Protein 1PFI (pdb70)

InterPro domains:
  IPR008020 Capsid protein G8P [PF05356] (26-75)

Radius of gyration: 23.3 Å; Cα contacts (8 Å, |Δi|>4): 2; chains: 2; bounding box: 29×39×66 Å

Foldseek 3Di:
DVVVVVVVVVVCCVVCVVVVVVCVVVVCVVVVVVVVVVVVVVVVVD/DVVVVVVVVVVCCVVCVVVVVVCVVVVCVVVVVVVVVVVVVVVVVD

Organism: Pseudomonas phage Pf1 (NCBI:txid2011081)

Structure (mmCIF, N/CA/C/O backbone):
data_1PFI
#
_entry.id   1PFI
#
_cell.l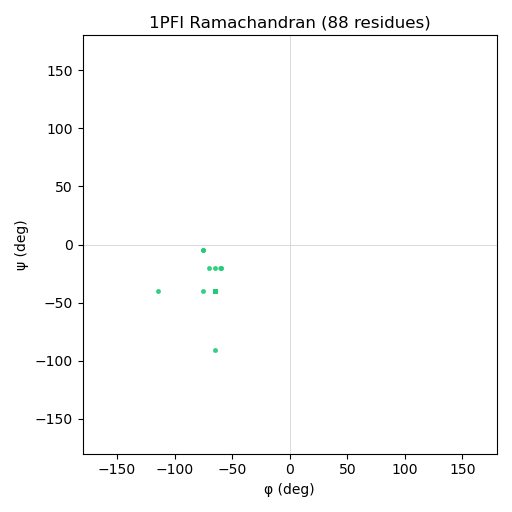ength_a   1.000
_cell.length_b   1.000
_cell.length_c   1.000
_cell.angle_alpha   90.00
_cell.angle_beta   90.00
_cell.angle_gamma   90.00
#
_symmetry.space_group_name_H-M   'P 1'
#
loop_
_entity.id
_entity.type
_entity.pdbx_description
1 polymer 'MAJOR COAT PROTEIN OF PF1 VIRUS'
2 polymer "DNA (5'-D(P*C)-3')"
#
loop_
_atom_site.group_PDB
_atom_site.id
_atom_site.type_symbol
_atom_site.label_atom_id
_atom_site.label_alt_id
_atom_site.label_comp_id
_atom_site.label_asym_id
_atom_site.label_entity_id
_atom_site.label_seq_id
_atom_site.pdbx_PDB_ins_code
_atom_site.Cartn_x
_atom_site.Cartn_y
_atom_site.Cartn_z
_atom_site.occupancy
_atom_site.B_iso_or_equiv
_atom_site.auth_seq_id
_atom_site.auth_comp_id
_atom_site.auth_asym_id
_atom_site.auth_atom_id
_atom_site.pdbx_PDB_model_num
ATOM 1 N N . GLY A 1 1 ? 18.241 -21.181 59.388 1.00 0.00 1 GLY A N 1
ATOM 2 C CA . GLY A 1 1 ? 17.758 -21.270 58.012 1.00 0.00 1 GLY A CA 1
ATOM 3 C C . GLY A 1 1 ? 18.395 -20.211 57.145 1.00 0.00 1 GLY A C 1
ATOM 4 O O . GLY A 1 1 ? 17.834 -19.761 56.151 1.00 0.00 1 GLY A O 1
ATOM 9 N N . VAL A 1 2 ? 19.735 -19.747 57.568 1.00 0.00 2 VAL A N 1
ATOM 10 C CA . VAL A 1 2 ? 20.467 -18.726 56.827 1.00 0.00 2 VAL A CA 1
ATOM 11 C C . VAL A 1 2 ? 21.727 -19.298 56.221 1.00 0.00 2 VAL A C 1
ATOM 12 O O . VAL A 1 2 ? 22.105 -18.988 55.084 1.00 0.00 2 VAL A O 1
ATOM 25 N N . ILE A 1 3 ? 22.478 -20.254 57.061 1.00 0.00 3 ILE A N 1
ATOM 26 C CA . ILE A 1 3 ? 23.710 -20.884 56.604 1.00 0.00 3 ILE A CA 1
ATOM 27 C C . ILE A 1 3 ? 23.449 -21.790 55.427 1.00 0.00 3 ILE A C 1
ATOM 28 O O . ILE A 1 3 ? 23.485 -21.379 54.259 1.00 0.00 3 ILE A O 1
ATOM 44 N N . ASP A 1 4 ? 23.147 -23.202 55.749 1.00 0.00 4 ASP A N 1
ATOM 45 C CA . ASP A 1 4 ? 22.874 -24.192 54.712 1.00 0.00 4 ASP A CA 1
ATOM 46 C C . ASP A 1 4 ? 21.600 -23.862 53.969 1.00 0.00 4 ASP A C 1
ATOM 47 O O . ASP A 1 4 ? 21.353 -24.329 52.814 1.00 0.00 4 ASP A O 1
ATOM 57 N N . THR A 1 5 ? 20.655 -22.964 54.673 1.00 0.00 5 THR A N 1
ATOM 58 C CA . THR A 1 5 ? 19.388 -22.558 54.078 1.00 0.00 5 THR A CA 1
ATOM 59 C C . THR A 1 5 ? 19.611 -21.717 52.843 1.00 0.00 5 THR A C 1
ATOM 60 O O . THR A 1 5 ? 18.925 -21.842 51.847 1.00 0.00 5 THR A O 1
ATOM 71 N N . SER A 1 6 ? 20.715 -20.735 52.918 1.00 0.00 6 SER A N 1
ATOM 72 C CA . SER A 1 6 ? 21.043 -19.859 51.802 1.00 0.00 6 SER A CA 1
ATOM 73 C C . SER A 1 6 ? 21.540 -20.651 50.617 1.00 0.00 6 SER A C 1
ATOM 74 O O . SER A 1 6 ? 21.218 -20.365 49.461 1.00 0.00 6 SER A O 1
ATOM 82 N N . ALA A 1 7 ? 22.433 -21.787 50.925 1.00 0.00 7 ALA A N 1
ATOM 83 C CA . ALA A 1 7 ? 22.987 -22.641 49.877 1.00 0.00 7 ALA A CA 1
ATOM 84 C C . ALA A 1 7 ? 21.894 -23.410 49.169 1.00 0.00 7 ALA A C 1
ATOM 85 O O . ALA A 1 7 ? 21.910 -23.594 47.947 1.00 0.00 7 ALA A O 1
ATOM 92 N N . VAL A 1 8 ? 20.813 -23.933 50.027 1.00 0.00 8 VAL A N 1
ATOM 93 C CA . VAL A 1 8 ? 19.689 -24.693 49.480 1.00 0.00 8 VAL A CA 1
ATOM 94 C C . VAL A 1 8 ? 18.848 -23.830 48.567 1.00 0.00 8 VAL A C 1
ATOM 95 O O . VAL A 1 8 ? 18.377 -24.267 47.509 1.00 0.00 8 VAL A O 1
ATOM 108 N N . GLU A 1 9 ? 18.624 -22.440 49.011 1.00 0.00 9 GLU A N 1
ATOM 109 C CA . GLU A 1 9 ? 17.830 -21.496 48.230 1.00 0.00 9 GLU A CA 1
ATOM 110 C C . GLU A 1 9 ? 18.496 -21.200 46.905 1.00 0.00 9 GLU A C 1
ATOM 111 O O . GLU A 1 9 ? 17.848 -21.088 45.864 1.00 0.00 9 GLU A O 1
ATOM 124 N N . SER A 1 10 ? 19.966 -21.047 46.937 1.00 0.00 10 SER A N 1
ATOM 125 C CA . SER A 1 10 ? 20.738 -20.757 45.735 1.00 0.00 10 SER A CA 1
ATOM 126 C C . SER A 1 10 ? 20.657 -21.899 44.752 1.00 0.00 10 SER A C 1
ATOM 127 O O . SER A 1 10 ? 20.554 -21.712 43.540 1.00 0.00 10 SER A O 1
ATOM 135 N N . ALA A 1 11 ? 20.712 -23.261 45.330 1.00 0.00 11 ALA A N 1
ATOM 136 C CA . ALA A 1 11 ? 20.645 -24.459 44.500 1.00 0.00 11 ALA A CA 1
ATOM 137 C C . ALA A 1 11 ? 19.303 -24.568 43.814 1.00 0.00 11 ALA A C 1
ATOM 138 O O . ALA A 1 11 ? 19.193 -24.962 42.645 1.00 0.00 11 ALA A O 1
ATOM 145 N N . ILE A 1 12 ? 18.126 -24.190 44.630 1.00 0.00 12 ILE A N 1
ATOM 146 C CA . ILE A 1 12 ? 16.767 -24.249 44.097 1.00 0.00 12 ILE A CA 1
ATOM 147 C C . ILE A 1 12 ? 16.587 -23.255 42.974 1.00 0.00 12 ILE A C 1
ATOM 148 O O . ILE A 1 12 ? 15.935 -23.529 41.956 1.00 0.00 12 ILE A O 1
ATOM 164 N N . THR A 1 13 ? 17.198 -21.916 43.094 1.00 0.00 13 THR A N 1
ATOM 165 C CA . THR A 1 13 ? 17.065 -20.905 42.048 1.00 0.00 13 THR A CA 1
ATOM 166 C C . THR A 1 13 ? 17.750 -21.348 40.779 1.00 0.00 13 THR A C 1
ATOM 167 O O . THR A 1 13 ? 17.266 -21.149 39.681 1.00 0.00 13 THR A O 1
ATOM 178 N N . ASP A 1 14 ? 19.048 -22.037 40.947 1.00 0.00 14 ASP A N 1
ATOM 179 C CA . ASP A 1 14 ? 19.823 -22.520 39.808 1.00 0.00 14 ASP A CA 1
ATOM 180 C C . ASP A 1 14 ? 19.084 -23.618 39.081 1.00 0.00 14 ASP A C 1
ATOM 181 O O . ASP A 1 14 ? 19.074 -23.694 37.812 1.00 0.00 14 ASP A O 1
ATOM 191 N N . GLY A 1 15 ? 18.371 -24.597 39.930 1.00 0.00 15 GLY A N 1
ATOM 192 C CA . GLY A 1 15 ? 17.618 -25.712 39.363 1.00 0.00 15 GLY A CA 1
ATOM 193 C C . GLY A 1 15 ? 16.309 -25.235 38.774 1.00 0.00 15 GLY A C 1
ATOM 194 O O . GLY A 1 15 ? 15.871 -25.682 37.723 1.00 0.00 15 GLY A O 1
ATOM 198 N N . GLN A 1 16 ? 15.593 -24.199 39.548 1.00 0.00 16 GLN A N 1
ATOM 199 C CA . GLN A 1 16 ? 14.318 -23.644 39.102 1.00 0.00 16 GLN A CA 1
ATOM 200 C C . GLN A 1 16 ? 14.519 -22.682 37.956 1.00 0.00 16 GLN A C 1
ATOM 201 O O . GLN A 1 16 ? 13.572 -22.163 37.366 1.00 0.00 16 GLN A O 1
ATOM 215 N N . GLY A 1 17 ? 15.920 -22.396 37.587 1.00 0.00 17 GLY A N 1
ATOM 216 C CA . GLY A 1 17 ? 16.267 -21.486 36.499 1.00 0.00 17 GLY A CA 1
ATOM 217 C C . GLY A 1 17 ? 15.907 -22.083 35.157 1.00 0.00 17 GLY A C 1
ATOM 218 O O . GLY A 1 17 ? 15.768 -21.390 34.153 1.00 0.00 17 GLY A O 1
ATOM 222 N N . ASP A 1 18 ? 15.735 -23.551 35.129 1.00 0.00 18 ASP A N 1
ATOM 223 C CA . ASP A 1 18 ? 15.388 -24.266 33.903 1.00 0.00 18 ASP A CA 1
ATOM 224 C C . ASP A 1 18 ? 14.011 -23.875 33.423 1.00 0.00 18 ASP A C 1
ATOM 225 O O . ASP A 1 18 ? 13.752 -23.703 32.189 1.00 0.00 18 ASP A O 1
ATOM 235 N N . MET A 1 19 ? 12.984 -23.702 34.471 1.00 0.00 19 MET A N 1
ATOM 236 C CA . MET A 1 19 ? 11.609 -23.325 34.151 1.00 0.00 19 MET A CA 1
ATOM 237 C C . MET A 1 19 ? 11.554 -21.936 33.560 1.00 0.00 19 MET A C 1
ATOM 238 O O . MET A 1 19 ? 10.798 -21.656 32.615 1.00 0.00 19 MET A O 1
ATOM 252 N N . LYS A 1 20 ? 12.421 -20.880 34.123 1.00 0.00 20 LYS A N 1
ATOM 253 C CA . LYS A 1 20 ? 12.420 -19.517 33.600 1.00 0.00 20 LYS A CA 1
ATOM 254 C C . LYS A 1 20 ? 12.926 -19.482 32.179 1.00 0.00 20 LYS A C 1
ATOM 255 O O . LYS A 1 20 ? 12.408 -18.755 31.314 1.00 0.00 20 LYS A O 1
ATOM 273 N N . ALA A 1 21 ? 14.073 -20.364 31.876 1.00 0.00 21 ALA A N 1
ATOM 274 C CA . ALA A 1 21 ? 14.665 -20.432 30.540 1.00 0.00 21 ALA A CA 1
ATOM 275 C C . ALA A 1 21 ? 13.685 -20.997 29.543 1.00 0.00 21 ALA A C 1
ATOM 276 O O . ALA A 1 21 ? 13.590 -20.551 28.395 1.00 0.00 21 ALA A O 1
ATOM 283 N N . ILE A 1 22 ? 12.851 -22.124 30.013 1.00 0.00 22 ILE A N 1
ATOM 284 C CA . ILE A 1 22 ? 11.863 -22.767 29.157 1.00 0.00 22 ILE A CA 1
ATOM 285 C C . ILE A 1 22 ? 10.753 -21.810 28.800 1.00 0.00 22 ILE A C 1
ATOM 286 O O . ILE A 1 22 ? 10.259 -21.770 27.661 1.00 0.00 22 ILE A O 1
ATOM 302 N N . GLY A 1 23 ? 10.289 -20.918 29.882 1.00 0.00 23 GLY A N 1
ATOM 303 C CA . GLY A 1 23 ? 9.223 -19.943 29.681 1.00 0.00 23 GLY A CA 1
ATOM 304 C C . GLY A 1 23 ? 9.592 -18.954 28.606 1.00 0.00 23 GLY A C 1
ATOM 305 O O . GLY A 1 23 ? 8.746 -18.281 28.021 1.00 0.00 23 GLY A O 1
ATOM 309 N N . GLY A 1 24 ? 11.033 -18.837 28.297 1.00 0.00 24 GLY A N 1
ATOM 310 C CA . GLY A 1 24 ? 11.536 -17.920 27.278 1.00 0.00 24 GLY A CA 1
ATOM 311 C C . GLY A 1 24 ? 10.954 -18.244 25.924 1.00 0.00 24 GLY A C 1
ATOM 312 O O . GLY A 1 24 ? 10.938 -17.424 25.011 1.00 0.00 24 GLY A O 1
ATOM 316 N N . TYR A 1 25 ? 10.406 -19.606 25.762 1.00 0.00 25 TYR A N 1
ATOM 317 C CA . TYR A 1 25 ? 9.811 -20.058 24.507 1.00 0.00 25 TYR A CA 1
ATOM 318 C C . TYR A 1 25 ? 8.554 -19.278 24.194 1.00 0.00 25 TYR A C 1
ATOM 319 O O . TYR A 1 25 ? 8.288 -18.910 23.048 1.00 0.00 25 TYR A O 1
ATOM 337 N N . ILE A 1 26 ? 7.670 -18.980 25.340 1.00 0.00 26 ILE A N 1
ATOM 338 C CA . ILE A 1 26 ? 6.425 -18.235 25.183 1.00 0.00 26 ILE A CA 1
ATOM 339 C C . ILE A 1 26 ? 6.694 -16.816 24.739 1.00 0.00 26 ILE A C 1
ATOM 340 O O . ILE A 1 26 ? 5.986 -16.246 23.899 1.00 0.00 26 ILE A O 1
ATOM 356 N N . VAL A 1 27 ? 7.856 -16.150 25.369 1.00 0.00 27 VAL A N 1
ATOM 357 C CA . VAL A 1 27 ? 8.237 -14.779 25.038 1.00 0.00 27 VAL A CA 1
ATOM 358 C C . VAL A 1 27 ? 8.681 -14.678 23.597 1.00 0.00 27 VAL A C 1
ATOM 359 O O . VAL A 1 27 ? 8.374 -13.713 22.886 1.00 0.00 27 VAL A O 1
ATOM 372 N N . GLY A 1 28 ? 9.503 -15.796 23.091 1.00 0.00 28 GLY A N 1
ATOM 373 C CA . GLY A 1 28 ? 10.003 -15.827 21.721 1.00 0.00 28 GLY A CA 1
ATOM 374 C C . GLY A 1 28 ? 8.898 -16.169 20.750 1.00 0.00 28 GLY A C 1
ATOM 375 O O . GLY A 1 28 ? 9.074 -16.161 19.536 1.00 0.00 28 GLY A O 1
ATOM 379 N N . ALA A 1 29 ? 7.589 -16.513 21.350 1.00 0.00 29 ALA A N 1
ATOM 380 C CA . ALA A 1 29 ? 6.433 -16.861 20.534 1.00 0.00 29 ALA A CA 1
ATOM 381 C C . ALA A 1 29 ? 5.986 -15.686 19.696 1.00 0.00 29 ALA A C 1
ATOM 382 O O . ALA A 1 29 ? 5.602 -15.822 18.528 1.00 0.00 29 ALA A O 1
ATOM 389 N N . LEU A 1 30 ? 6.023 -14.366 20.361 1.00 0.00 30 LEU A N 1
ATOM 390 C CA . LEU A 1 30 ? 5.621 -13.142 19.675 1.00 0.00 30 LEU A CA 1
ATOM 391 C C . LEU A 1 30 ? 6.550 -12.835 18.523 1.00 0.00 30 LEU A C 1
ATOM 392 O O . LEU A 1 30 ? 6.130 -12.401 17.440 1.00 0.00 30 LEU A O 1
ATOM 408 N N . VAL A 1 31 ? 7.987 -13.080 18.770 1.00 0.00 31 VAL A N 1
ATOM 409 C CA . VAL A 1 31 ? 8.999 -12.827 17.750 1.00 0.00 31 VAL A CA 1
ATOM 410 C C . VAL A 1 31 ? 8.821 -13.750 16.568 1.00 0.00 31 VAL A C 1
ATOM 411 O O . VAL A 1 31 ? 8.967 -13.360 15.403 1.00 0.00 31 VAL A O 1
ATOM 424 N N . ILE A 1 32 ? 8.455 -15.147 16.885 1.00 0.00 32 ILE A N 1
ATOM 425 C CA . ILE A 1 32 ? 8.248 -16.150 15.843 1.00 0.00 32 ILE A CA 1
ATOM 426 C C . ILE A 1 32 ? 7.059 -15.801 14.987 1.00 0.00 32 ILE A C 1
ATOM 427 O O . ILE A 1 32 ? 7.063 -15.962 13.756 1.00 0.00 32 ILE A O 1
ATOM 443 N N . LEU A 1 33 ? 5.881 -15.253 15.700 1.00 0.00 33 LEU A N 1
ATOM 444 C CA . LEU A 1 33 ? 4.659 -14.872 14.999 1.00 0.00 33 LEU A CA 1
ATOM 445 C C . LEU A 1 33 ? 4.910 -13.708 14.070 1.00 0.00 33 LEU A C 1
ATOM 446 O O . LEU A 1 33 ? 4.399 -13.644 12.943 1.00 0.00 33 LEU A O 1
ATOM 462 N N . ALA A 1 34 ? 5.807 -12.648 14.583 1.00 0.00 34 ALA A N 1
ATOM 463 C CA . ALA A 1 34 ? 6.139 -11.464 13.795 1.00 0.00 34 ALA A CA 1
ATOM 464 C C . ALA A 1 34 ? 6.930 -11.843 12.563 1.00 0.00 34 ALA A C 1
ATOM 465 O O . ALA A 1 34 ? 6.742 -11.295 11.471 1.00 0.00 34 ALA A O 1
ATOM 472 N N . VAL A 1 35 ? 7.952 -12.895 12.746 1.00 0.00 35 VAL A N 1
ATOM 473 C CA . VAL A 1 35 ? 8.789 -13.360 11.644 1.00 0.00 35 VAL A CA 1
ATOM 474 C C . VAL A 1 35 ? 7.959 -14.042 10.584 1.00 0.00 35 VAL A C 1
ATOM 475 O O . VAL A 1 35 ? 8.177 -13.881 9.376 1.00 0.00 35 VAL A O 1
ATOM 488 N N . ALA A 1 36 ? 6.870 -14.913 11.075 1.00 0.00 36 ALA A N 1
ATOM 489 C CA . ALA A 1 36 ? 5.987 -15.635 10.163 1.00 0.00 36 ALA A CA 1
ATOM 490 C C . ALA A 1 36 ? 5.151 -14.679 9.346 1.00 0.00 36 ALA A C 1
ATOM 491 O O . ALA A 1 36 ? 4.911 -14.876 8.149 1.00 0.00 36 ALA A O 1
ATOM 498 N N . GLY A 1 37 ? 4.629 -13.496 10.066 1.00 0.00 37 GLY A N 1
ATOM 499 C CA . GLY A 1 37 ? 3.805 -12.489 9.403 1.00 0.00 37 GLY A CA 1
ATOM 500 C C . GLY A 1 37 ? 4.593 -11.765 8.338 1.00 0.00 37 GLY A C 1
ATOM 501 O O . GLY A 1 37 ? 4.099 -11.469 7.252 1.00 0.00 37 GLY A O 1
ATOM 505 N N . LEU A 1 38 ? 5.996 -11.439 8.675 1.00 0.00 38 LEU A N 1
ATOM 506 C CA . LEU A 1 38 ? 6.873 -10.740 7.741 1.00 0.00 38 LEU A CA 1
ATOM 507 C C . LEU A 1 38 ? 7.133 -11.581 6.512 1.00 0.00 38 LEU A C 1
ATOM 508 O O . LEU A 1 38 ? 7.170 -11.088 5.376 1.00 0.00 38 LEU A O 1
ATOM 524 N N . ILE A 1 39 ? 7.337 -13.027 6.748 1.00 0.00 39 ILE A N 1
ATOM 525 C CA . ILE A 1 39 ? 7.600 -13.961 5.655 1.00 0.00 39 ILE A CA 1
ATOM 526 C C . ILE A 1 39 ? 6.411 -14.055 4.730 1.00 0.00 39 ILE A C 1
ATOM 527 O O . ILE A 1 39 ? 6.540 -14.124 3.499 1.00 0.00 39 ILE A O 1
ATOM 543 N N . TYR A 1 40 ? 5.082 -14.063 5.379 1.00 0.00 40 TYR A N 1
ATOM 544 C CA . TYR A 1 40 ? 3.843 -14.151 4.610 1.00 0.00 40 TYR A CA 1
ATOM 545 C C . TYR A 1 40 ? 3.655 -12.927 3.744 1.00 0.00 40 TYR A C 1
ATOM 546 O O . TYR A 1 40 ? 3.217 -13.001 2.596 1.00 0.00 40 TYR A O 1
ATOM 564 N N . SER A 1 41 ? 4.028 -11.635 4.361 1.00 0.00 41 SER A N 1
ATOM 565 C CA . SER A 1 41 ? 3.899 -10.370 3.644 1.00 0.00 41 SER A C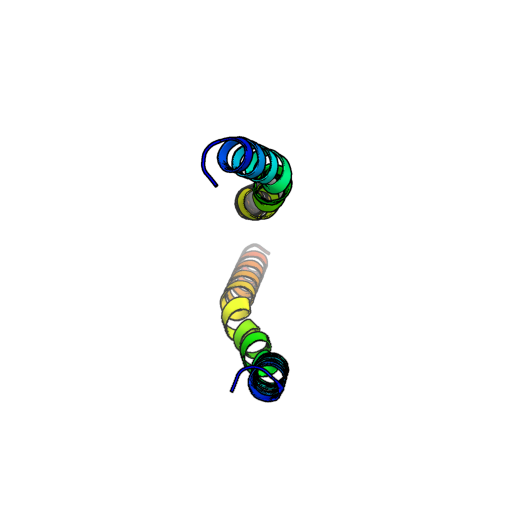A 1
ATOM 566 C C . SER A 1 41 ? 4.831 -10.323 2.457 1.00 0.00 41 SER A C 1
ATOM 567 O O . SER A 1 41 ? 4.492 -9.839 1.377 1.00 0.00 41 SER A O 1
ATOM 575 N N . MET A 1 42 ? 6.180 -10.894 2.669 1.00 0.00 42 MET A N 1
ATOM 576 C CA . MET A 1 42 ? 7.184 -10.916 1.611 1.00 0.00 42 MET A CA 1
ATOM 577 C C . MET A 1 42 ? 6.746 -11.803 0.469 1.00 0.00 42 MET A C 1
ATOM 578 O O . MET A 1 42 ? 6.947 -11.493 -0.714 1.00 0.00 42 MET A O 1
ATOM 592 N N . LEU A 1 43 ? 6.075 -13.063 0.848 1.00 0.00 43 LEU A N 1
ATOM 593 C CA . LEU A 1 43 ? 5.600 -14.018 -0.150 1.00 0.00 43 LEU A CA 1
ATOM 594 C C . LEU A 1 43 ? 4.489 -13.419 -0.984 1.00 0.00 43 LEU A C 1
ATOM 595 O O . LEU A 1 43 ? 4.411 -13.613 -2.206 1.00 0.00 43 LEU A O 1
ATOM 611 N N . ARG A 1 44 ? 3.505 -12.591 -0.256 1.00 0.00 44 ARG A N 1
ATOM 612 C CA . ARG A 1 44 ? 2.380 -11.952 -0.934 1.00 0.00 44 ARG A CA 1
ATOM 613 C C . ARG A 1 44 ? 2.861 -10.908 -1.915 1.00 0.00 44 ARG A C 1
ATOM 614 O O . ARG A 1 44 ? 2.325 -10.747 -3.008 1.00 0.00 44 ARG A O 1
ATOM 634 N N . LYS A 1 45 ? 4.000 -10.077 -1.470 1.00 0.00 45 LYS A N 1
ATOM 635 C CA . LYS A 1 45 ? 4.570 -9.029 -2.311 1.00 0.00 45 LYS A CA 1
ATOM 636 C C . LYS A 1 45 ? 5.202 -9.617 -3.552 1.00 0.00 45 LYS A C 1
ATOM 637 O O . LYS A 1 45 ? 5.096 -9.076 -4.663 1.00 0.00 45 LYS A O 1
ATOM 655 N N . ALA A 1 46 ? 5.955 -10.873 -3.360 1.00 0.00 46 ALA A N 1
ATOM 656 C CA . ALA A 1 46 ? 6.620 -11.556 -4.468 1.00 0.00 46 ALA A CA 1
ATOM 657 C C . ALA A 1 46 ? 5.613 -12.058 -5.475 1.00 0.00 46 ALA A C 1
ATOM 658 O O . ALA A 1 46 ? 4.397 -11.876 -5.334 1.00 0.00 46 ALA A O 1
ATOM 667 N N . GLY B 1 1 ? 26.780 8.012 62.438 1.00 0.00 1 GLY B N 1
ATOM 668 C CA . GLY B 1 1 ? 26.664 7.534 61.062 1.00 0.00 1 GLY B CA 1
ATOM 669 C C . GLY B 1 1 ? 25.958 8.548 60.195 1.00 0.00 1 GLY B C 1
ATOM 670 O O . GLY B 1 1 ? 25.318 8.219 59.201 1.00 0.00 1 GLY B O 1
ATOM 675 N N . VAL B 1 2 ? 26.081 9.961 60.618 1.00 0.00 2 VAL B N 1
ATOM 676 C CA . VAL B 1 2 ? 25.447 11.045 59.877 1.00 0.0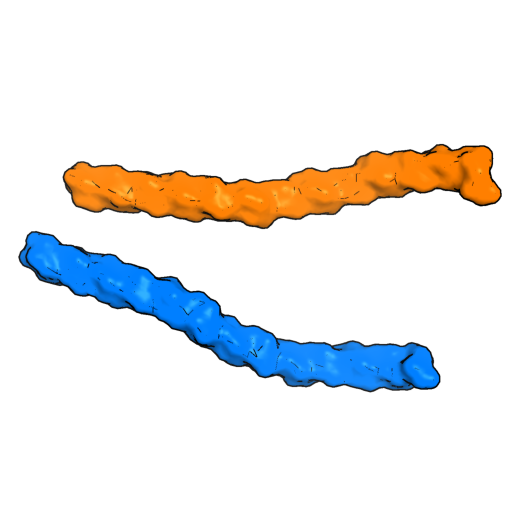0 2 VAL B CA 1
ATOM 677 C C . VAL B 1 2 ? 26.484 11.962 59.271 1.00 0.00 2 VAL B C 1
ATOM 678 O O . VAL B 1 2 ? 26.355 12.434 58.134 1.00 0.00 2 VAL B O 1
ATOM 691 N N . ILE B 1 3 ? 27.663 12.258 60.111 1.00 0.00 3 ILE B N 1
ATOM 692 C CA . ILE B 1 3 ? 28.741 13.126 59.654 1.00 0.00 3 ILE B CA 1
ATOM 693 C C . ILE B 1 3 ? 29.461 12.518 58.477 1.00 0.00 3 ILE B C 1
ATOM 694 O O . ILE B 1 3 ? 29.101 12.718 57.309 1.00 0.00 3 ILE B O 1
ATOM 710 N N 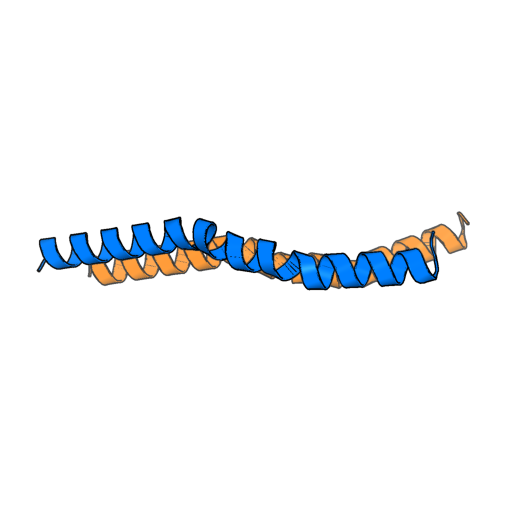. ASP B 1 4 ? 30.627 11.666 58.799 1.00 0.00 4 ASP B N 1
ATOM 711 C CA . ASP B 1 4 ? 31.420 11.013 57.762 1.00 0.00 4 ASP B CA 1
ATOM 712 C C . ASP B 1 4 ? 30.599 9.984 57.019 1.00 0.00 4 ASP B C 1
ATOM 713 O O . ASP B 1 4 ? 30.924 9.568 55.864 1.00 0.00 4 ASP B O 1
ATOM 723 N N . THR B 1 5 ? 29.393 9.488 57.723 1.00 0.00 5 THR B N 1
ATOM 724 C CA . THR B 1 5 ? 28.505 8.497 57.128 1.00 0.00 5 THR B CA 1
ATOM 725 C C . THR B 1 5 ? 27.829 9.044 55.893 1.00 0.00 5 THR B C 1
ATOM 726 O O . THR B 1 5 ? 27.663 8.366 54.897 1.00 0.00 5 THR B O 1
ATOM 737 N N . SER B 1 6 ? 27.383 10.452 55.968 1.00 0.00 6 SER B N 1
ATOM 738 C CA . SER B 1 6 ? 26.717 11.109 54.852 1.00 0.00 6 SER B CA 1
ATOM 739 C C . SER B 1 6 ? 27.642 11.240 53.667 1.00 0.00 6 SER B C 1
ATOM 740 O O . SER B 1 6 ? 27.250 11.062 52.511 1.00 0.00 6 SER B O 1
ATOM 748 N N . ALA B 1 7 ? 29.044 11.591 53.975 1.00 0.00 7 ALA B N 1
ATOM 749 C CA . ALA B 1 7 ? 30.050 11.749 52.927 1.00 0.00 7 ALA B CA 1
ATOM 750 C C . ALA B 1 7 ? 30.306 10.437 52.219 1.00 0.00 7 ALA B C 1
ATOM 751 O O . ALA B 1 7 ? 30.480 10.377 50.997 1.00 0.00 7 ALA B O 1
ATOM 758 N N . VAL B 1 8 ? 30.342 9.237 53.077 1.00 0.00 8 VAL B N 1
ATOM 759 C CA . VAL B 1 8 ? 30.577 7.901 52.530 1.00 0.00 8 VAL B CA 1
ATOM 760 C C . VAL B 1 8 ? 29.446 7.485 51.617 1.00 0.00 8 VAL B C 1
ATOM 761 O O . VAL B 1 8 ? 29.653 6.877 50.559 1.00 0.00 8 VAL B O 1
ATOM 774 N N . GLU B 1 9 ? 28.086 7.847 52.061 1.00 0.00 9 GLU B N 1
ATOM 775 C CA . GLU B 1 9 ? 26.900 7.508 51.280 1.00 0.00 9 GLU B CA 1
ATOM 776 C C . GLU B 1 9 ? 26.902 8.237 49.955 1.00 0.00 9 GLU B C 1
ATOM 777 O O . GLU B 1 9 ? 26.535 7.691 48.914 1.00 0.00 9 GLU B O 1
ATOM 790 N N . SER B 1 10 ? 27.362 9.641 49.987 1.00 0.00 10 SER B N 1
ATOM 791 C CA . SER B 1 10 ? 27.412 10.464 48.785 1.00 0.00 10 SER B CA 1
ATOM 792 C C . SER B 1 10 ? 28.422 9.924 47.802 1.00 0.00 10 SER B C 1
ATOM 793 O O . SER B 1 10 ? 28.209 9.907 46.590 1.00 0.00 10 SER B O 1
ATOM 801 N N . ALA B 1 11 ? 29.688 9.419 48.380 1.00 0.00 11 ALA B N 1
ATOM 802 C CA . ALA B 1 11 ? 30.754 8.869 47.550 1.00 0.00 11 ALA B CA 1
ATOM 803 C C . ALA B 1 11 ? 30.306 7.599 46.864 1.00 0.00 11 ALA B C 1
ATOM 804 O O . ALA B 1 11 ? 30.621 7.338 45.695 1.00 0.00 11 ALA B O 1
ATOM 811 N N . ILE B 1 12 ? 29.481 6.679 47.680 1.00 0.00 12 ILE B N 1
ATOM 812 C CA . ILE B 1 12 ? 28.980 5.414 47.147 1.00 0.00 12 ILE B CA 1
ATOM 813 C C . ILE B 1 12 ? 27.999 5.655 46.024 1.00 0.00 12 ILE B C 1
ATOM 814 O O . ILE B 1 12 ? 27.983 4.948 45.006 1.00 0.00 12 ILE B O 1
ATOM 830 N N . THR B 1 13 ? 27.026 6.759 46.144 1.00 0.00 13 THR B N 1
ATOM 831 C CA . THR B 1 13 ? 26.049 7.050 45.098 1.00 0.00 13 THR B CA 1
ATOM 832 C C . THR B 1 13 ? 26.732 7.495 43.829 1.00 0.00 13 THR B C 1
ATOM 833 O O . THR B 1 13 ? 26.353 7.134 42.731 1.00 0.00 13 THR B O 1
ATOM 844 N N . ASP B 1 14 ? 27.891 8.399 43.997 1.00 0.00 14 ASP B N 1
ATOM 845 C CA . ASP B 1 14 ? 28.648 8.910 42.858 1.00 0.00 14 ASP B CA 1
ATOM 846 C C . ASP B 1 14 ? 29.349 7.787 42.131 1.00 0.00 14 ASP B C 1
ATOM 847 O O . ASP B 1 14 ? 29.414 7.747 40.862 1.00 0.00 14 ASP B O 1
ATOM 857 N N . GLY B 1 15 ? 29.952 6.736 42.980 1.00 0.00 15 GLY B N 1
ATOM 858 C CA . GLY B 1 15 ? 30.663 5.594 42.413 1.00 0.00 15 GLY B CA 1
ATOM 859 C C . GLY B 1 15 ? 29.693 4.594 41.824 1.00 0.00 15 GLY B C 1
ATOM 860 O O . GL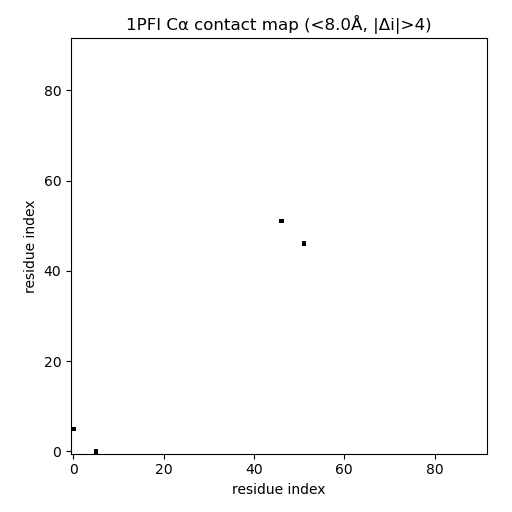Y B 1 15 ? 29.923 4.011 40.773 1.00 0.00 15 GLY B O 1
ATOM 864 N N . GLN B 1 16 ? 28.455 4.363 42.598 1.00 0.00 16 GLN B N 1
ATOM 865 C CA . GLN B 1 16 ? 27.428 3.425 42.152 1.00 0.00 16 GLN B CA 1
ATOM 866 C C . GLN B 1 16 ? 26.632 4.001 41.006 1.00 0.00 16 GLN B C 1
ATOM 867 O O . GLN B 1 16 ? 25.772 3.348 40.416 1.00 0.00 16 GLN B O 1
ATOM 881 N N . GLY B 1 17 ? 26.943 5.397 40.637 1.00 0.00 17 GLY B N 1
ATOM 882 C CA . GLY B 1 17 ? 26.253 6.085 39.549 1.00 0.00 17 GLY B CA 1
ATOM 883 C C . GLY B 1 17 ? 26.652 5.513 38.207 1.00 0.00 17 GLY B C 1
ATOM 884 O O . GLY B 1 17 ? 25.962 5.668 37.203 1.00 0.00 17 GLY B O 1
ATOM 888 N N . ASP B 1 18 ? 27.922 4.757 38.179 1.00 0.00 18 ASP B N 1
ATOM 889 C CA . ASP B 1 18 ? 28.433 4.148 36.953 1.00 0.00 18 ASP B CA 1
ATOM 890 C C . ASP B 1 18 ? 27.514 3.050 36.473 1.00 0.00 18 ASP B C 1
ATOM 891 O O . ASP B 1 18 ? 27.251 2.884 35.239 1.00 0.00 18 ASP B O 1
ATOM 901 N N . MET B 1 19 ? 26.937 2.183 37.521 1.00 0.00 19 MET B N 1
ATOM 902 C CA . MET B 1 19 ? 26.032 1.082 37.201 1.00 0.00 19 MET B CA 1
ATOM 903 C C . MET B 1 19 ? 24.741 1.598 36.610 1.00 0.00 19 MET B C 1
ATOM 904 O O . MET B 1 19 ? 24.177 1.022 35.665 1.00 0.00 19 MET B O 1
ATOM 918 N N . LYS B 1 20 ? 24.131 2.821 37.173 1.00 0.00 20 LYS B N 1
ATOM 919 C CA . LYS B 1 20 ? 22.886 3.376 36.650 1.00 0.00 20 LYS B CA 1
ATOM 920 C C . LYS B 1 20 ? 23.061 3.852 35.229 1.00 0.00 20 LYS B C 1
ATOM 921 O O . LYS B 1 20 ? 22.185 3.676 34.364 1.00 0.00 20 LYS B O 1
ATOM 939 N N . ALA B 1 21 ? 24.334 4.540 34.926 1.00 0.00 21 ALA B N 1
ATOM 940 C CA . ALA B 1 21 ? 24.637 5.052 33.590 1.00 0.00 21 ALA B CA 1
ATOM 941 C C . ALA B 1 21 ? 24.753 3.927 32.593 1.00 0.00 21 ALA B C 1
ATOM 942 O O . ALA B 1 21 ? 24.307 4.022 31.445 1.00 0.00 21 ALA B O 1
ATOM 949 N N . ILE B 1 22 ? 25.442 2.706 33.063 1.00 0.00 22 ILE B N 1
ATOM 950 C CA . ILE B 1 22 ? 25.626 1.541 32.207 1.00 0.00 22 ILE B CA 1
ATOM 951 C C . ILE B 1 22 ? 24.299 0.918 31.850 1.00 0.00 22 ILE B C 1
ATOM 952 O O . ILE B 1 22 ? 24.061 0.484 30.711 1.00 0.00 22 ILE B O 1
ATOM 968 N N . GLY B 1 23 ? 23.296 0.859 32.932 1.00 0.00 23 GLY B N 1
ATOM 969 C CA . GLY B 1 23 ? 21.971 0.283 32.731 1.00 0.00 23 GLY B CA 1
ATOM 970 C C . GLY B 1 23 ? 21.218 1.024 31.656 1.00 0.00 23 GLY B C 1
ATOM 971 O O . GLY B 1 23 ? 20.259 0.526 31.071 1.00 0.00 23 GLY B O 1
ATOM 975 N N . GLY B 1 24 ? 21.699 2.387 31.347 1.00 0.00 24 GLY B N 1
ATOM 976 C CA . GLY B 1 24 ? 21.067 3.221 30.328 1.00 0.00 24 GLY B CA 1
ATOM 977 C C . GLY B 1 24 ? 21.126 2.557 28.974 1.00 0.00 24 GLY B C 1
ATOM 978 O O . GLY B 1 24 ? 20.371 2.877 28.061 1.00 0.00 24 GLY B O 1
ATOM 982 N N . TYR B 1 25 ? 22.146 1.501 28.812 1.00 0.00 25 TYR B N 1
ATOM 983 C CA . TYR B 1 25 ? 22.315 0.773 27.557 1.00 0.00 25 TYR B CA 1
ATOM 984 C C . TYR B 1 25 ? 21.091 -0.056 27.244 1.00 0.00 25 TYR B C 1
ATOM 985 O O . TYR B 1 25 ? 20.646 -0.149 26.098 1.00 0.00 25 TYR B O 1
ATOM 1003 N N . ILE B 1 26 ? 20.458 -0.742 28.390 1.00 0.00 26 ILE B N 1
ATOM 1004 C CA . ILE B 1 26 ? 19.270 -1.574 28.233 1.00 0.00 26 ILE B CA 1
ATOM 1005 C C . ILE B 1 26 ? 18.084 -0.750 27.789 1.00 0.00 26 ILE B C 1
ATOM 1006 O O . ILE B 1 26 ? 17.275 -1.163 26.949 1.00 0.00 26 ILE B O 1
ATOM 1022 N N . VAL B 1 27 ? 17.950 0.583 28.419 1.00 0.00 27 VAL B N 1
ATOM 1023 C CA . VAL B 1 27 ? 16.854 1.490 28.088 1.00 0.00 27 VAL B CA 1
ATOM 1024 C C . VAL B 1 27 ? 16.943 1.937 26.647 1.00 0.00 27 VAL B C 1
ATOM 1025 O O . VAL B 1 27 ? 15.936 2.050 25.936 1.00 0.00 27 VAL B O 1
ATOM 1038 N N . GLY B 1 28 ? 18.299 2.231 26.141 1.00 0.00 28 GLY B N 1
ATOM 1039 C CA . GLY B 1 28 ? 18.531 2.675 24.771 1.00 0.00 28 GLY B CA 1
ATOM 1040 C C . GLY B 1 28 ? 18.392 1.527 23.800 1.00 0.00 28 GLY B C 1
ATOM 1041 O O . GLY B 1 28 ? 18.457 1.690 22.586 1.00 0.00 28 GLY B O 1
ATOM 1045 N N . ALA B 1 29 ? 18.172 0.191 24.400 1.00 0.00 29 ALA B N 1
ATOM 1046 C CA . ALA B 1 29 ? 18.018 -1.006 23.584 1.00 0.00 29 ALA B CA 1
ATOM 1047 C C . ALA B 1 29 ? 16.763 -0.935 22.746 1.00 0.00 29 ALA B C 1
ATOM 1048 O O . ALA B 1 29 ? 16.731 -1.341 21.578 1.00 0.00 29 ALA B O 1
ATOM 1055 N N . LEU B 1 30 ? 15.573 -0.363 23.411 1.00 0.00 30 LEU B N 1
ATOM 1056 C CA . LEU B 1 30 ? 14.292 -0.230 22.725 1.00 0.00 30 LEU B CA 1
ATOM 1057 C C . LEU B 1 30 ? 14.391 0.743 21.573 1.00 0.00 30 LEU B C 1
ATOM 1058 O O . LEU B 1 30 ? 13.823 0.537 20.490 1.00 0.00 30 LEU B O 1
ATOM 1074 N N . VAL B 1 31 ? 15.201 1.955 21.820 1.00 0.00 31 VAL B N 1
ATOM 1075 C CA . VAL B 1 31 ? 15.382 2.982 20.800 1.00 0.00 31 VAL B CA 1
ATOM 1076 C C . VAL B 1 31 ? 16.153 2.443 19.618 1.00 0.00 31 VAL B C 1
ATOM 1077 O O . VAL B 1 31 ? 15.856 2.736 18.453 1.00 0.00 31 VAL B O 1
ATOM 1090 N N . ILE B 1 32 ? 17.279 1.539 19.935 1.00 0.00 32 ILE B N 1
ATOM 1091 C CA . ILE B 1 32 ? 18.110 0.941 18.893 1.00 0.00 32 ILE B CA 1
ATOM 1092 C C . ILE B 1 32 ? 17.306 -0.002 18.037 1.00 0.00 32 ILE B C 1
ATOM 1093 O O . ILE B 1 32 ? 17.455 -0.064 16.806 1.00 0.00 32 ILE B O 1
ATOM 1109 N N . LEU B 1 33 ? 16.325 -0.854 18.750 1.00 0.00 33 LEU B N 1
ATOM 1110 C CA . LEU B 1 33 ? 15.479 -1.814 18.049 1.00 0.00 33 LEU B CA 1
ATOM 1111 C C . LEU B 1 33 ? 14.518 -1.110 17.120 1.00 0.00 33 LEU B C 1
ATOM 1112 O O . LEU B 1 33 ? 14.252 -1.551 15.993 1.00 0.00 33 LEU B O 1
ATOM 1128 N N . ALA B 1 34 ? 13.9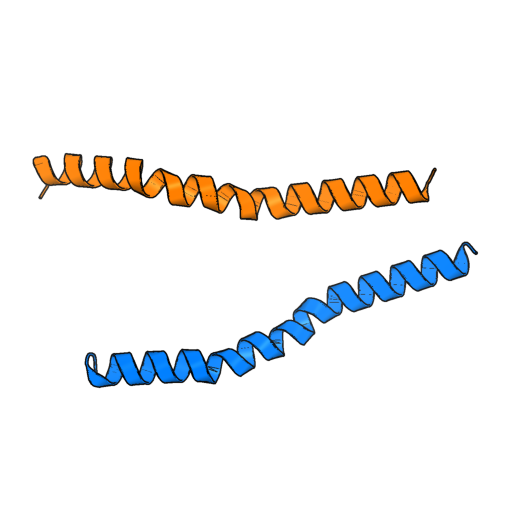17 0.141 17.633 1.00 0.00 34 ALA B N 1
ATOM 1129 C CA . ALA B 1 34 ? 12.971 0.927 16.845 1.00 0.00 34 ALA B CA 1
ATOM 1130 C C . ALA B 1 34 ? 13.640 1.495 15.613 1.00 0.00 34 ALA B C 1
ATOM 1131 O O . ALA B 1 34 ? 13.063 1.547 14.521 1.00 0.00 34 ALA B O 1
ATOM 1138 N N . VAL B 1 35 ? 15.017 1.999 15.796 1.00 0.00 35 VAL B N 1
ATOM 1139 C CA . VAL B 1 35 ? 15.783 2.573 14.694 1.00 0.00 35 VAL B CA 1
ATOM 1140 C C . VAL B 1 35 ? 16.067 1.537 13.634 1.00 0.00 35 VAL B C 1
ATOM 1141 O O . VAL B 1 35 ? 16.009 1.802 12.426 1.00 0.00 35 VAL B O 1
ATOM 1154 N N . ALA B 1 36 ? 16.418 0.187 14.125 1.00 0.00 36 ALA B N 1
ATOM 1155 C CA . ALA B 1 36 ? 16.717 -0.913 13.213 1.00 0.00 36 ALA B CA 1
ATOM 1156 C C . ALA B 1 36 ? 15.503 -1.286 12.396 1.00 0.00 36 ALA B C 1
ATOM 1157 O O . ALA B 1 36 ? 15.585 -1.586 11.199 1.00 0.00 36 ALA B O 1
ATOM 1164 N N . GLY B 1 37 ? 14.210 -1.280 13.116 1.00 0.00 37 GLY B N 1
ATOM 1165 C CA . GLY B 1 37 ? 12.955 -1.622 12.453 1.00 0.00 37 GLY B CA 1
ATOM 1166 C C . GLY B 1 37 ? 12.615 -0.607 11.388 1.00 0.00 37 GLY B C 1
ATOM 1167 O O . GLY B 1 37 ? 12.143 -0.937 10.302 1.00 0.00 37 GLY B O 1
ATOM 1171 N N . LEU B 1 38 ? 12.890 0.807 11.725 1.00 0.00 38 LEU B N 1
ATOM 1172 C CA . LEU B 1 38 ? 12.610 1.893 10.791 1.00 0.00 38 LEU B CA 1
ATOM 1173 C C . LEU B 1 38 ? 13.484 1.787 9.562 1.00 0.00 38 LEU B C 1
ATOM 1174 O O . LEU B 1 38 ? 13.049 2.022 8.426 1.00 0.00 38 LEU B O 1
ATOM 1190 N N . ILE B 1 39 ? 14.887 1.383 9.798 1.00 0.00 39 ILE B N 1
ATOM 1191 C CA . ILE B 1 39 ? 15.847 1.242 8.705 1.00 0.00 39 ILE B CA 1
ATOM 1192 C C . ILE B 1 39 ? 15.448 0.118 7.780 1.00 0.00 39 ILE B C 1
ATOM 1193 O O . ILE B 1 39 ? 15.563 0.208 6.549 1.00 0.00 39 ILE B O 1
ATOM 1209 N N . TYR B 1 40 ? 14.913 -1.098 8.429 1.00 0.00 40 TYR B N 1
ATOM 1210 C CA . TYR B 1 40 ? 14.488 -2.265 7.660 1.00 0.00 40 TYR B CA 1
ATOM 1211 C C . TYR B 1 40 ? 13.293 -1.937 6.794 1.00 0.00 40 TYR B C 1
ATOM 1212 O O . TYR B 1 40 ? 13.182 -2.368 5.646 1.00 0.00 40 TYR B O 1
ATOM 1230 N N . SER B 1 41 ? 12.266 -1.070 7.411 1.00 0.00 41 SER B N 1
ATOM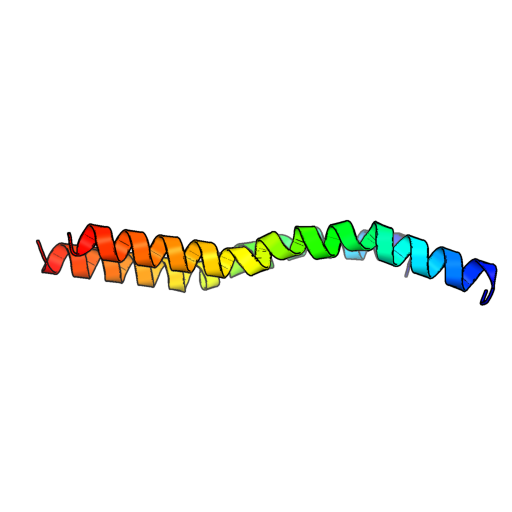 1231 C CA . SER B 1 41 ? 11.058 -0.671 6.694 1.00 0.00 41 SER B CA 1
ATOM 1232 C C . SER B 1 41 ? 11.396 0.199 5.507 1.00 0.00 41 SER B C 1
ATOM 1233 O O . SER B 1 41 ? 10.816 0.087 4.427 1.00 0.00 41 SER B O 1
ATOM 1241 N N . MET B 1 42 ? 12.467 1.197 5.719 1.00 0.00 42 MET B N 1
ATOM 1242 C CA . MET B 1 42 ? 12.897 2.105 4.661 1.00 0.00 42 MET B CA 1
ATOM 1243 C C . MET B 1 42 ? 13.528 1.343 3.519 1.00 0.00 42 MET B C 1
ATOM 1244 O O . MET B 1 42 ? 13.327 1.653 2.336 1.00 0.00 42 MET B O 1
ATOM 1258 N N . LEU B 1 43 ? 14.405 0.216 3.898 1.00 0.00 43 LEU B N 1
ATOM 1259 C CA . LEU B 1 43 ? 15.083 -0.607 2.900 1.00 0.00 43 LEU B CA 1
ATOM 1260 C C . LEU B 1 43 ? 14.083 -1.377 2.066 1.00 0.00 43 LEU B C 1
ATOM 1261 O O . LEU B 1 43 ? 14.228 -1.527 0.844 1.00 0.00 43 LEU B O 1
ATOM 1277 N N . ARG B 1 44 ? 12.925 -1.937 2.794 1.00 0.00 44 ARG B N 1
ATOM 1278 C CA . ARG B 1 44 ? 11.883 -2.704 2.116 1.00 0.00 44 ARG B CA 1
ATOM 1279 C C . ARG B 1 44 ? 11.126 -1.839 1.135 1.00 0.00 44 ARG B C 1
ATOM 1280 O O . ARG B 1 44 ? 10.760 -2.262 0.042 1.00 0.00 44 ARG B O 1
ATOM 1300 N N . LYS B 1 45 ? 10.832 -0.460 1.580 1.00 0.00 45 LYS B N 1
ATOM 1301 C CA . LYS B 1 45 ? 10.108 0.488 0.739 1.00 0.00 45 LYS B CA 1
ATOM 1302 C C . LYS B 1 45 ? 10.903 0.825 -0.502 1.00 0.00 45 LYS B C 1
ATOM 1303 O O . LYS B 1 45 ? 10.365 0.949 -1.613 1.00 0.00 45 LYS B O 1
ATOM 1321 N N . ALA B 1 46 ? 12.357 1.000 -0.310 1.0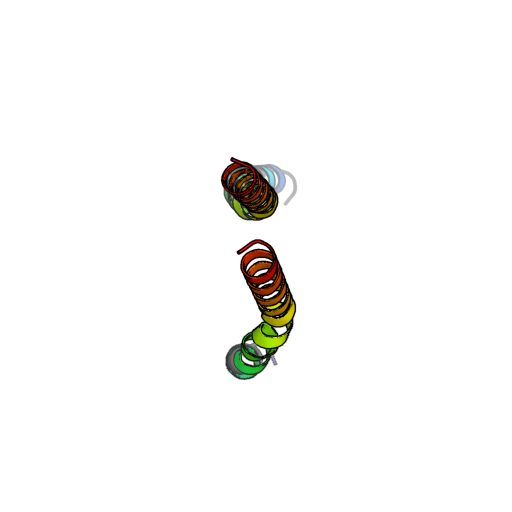0 0.00 46 ALA B N 1
ATOM 1322 C CA . ALA B 1 46 ? 13.251 1.329 -1.418 1.00 0.00 46 ALA B CA 1
ATOM 1323 C C . ALA B 1 46 ? 13.299 0.205 -2.425 1.00 0.00 46 ALA B C 1
ATOM 1324 O O . ALA B 1 46 ? 12.637 -0.831 -2.284 1.00 0.00 46 ALA B O 1
#

Sequence (92 aa):
GVIDTSAVESAITDGQGDMKAIGGYIVGALVILAVAGLIYSMLRKAGVIDTSAVESAITDGQGDMKAIGGYIVGALVILAVAGLIYSMLRKA

CATH classification: 1.20.5.230

Solvent-accessible surface area: 8290 Å² total; per-residue (Å²): 87,124,160,110,55,60,53,78,109,64,67,91,73,120,37,82,27,93,122,134,79,105,22,36,168,128,107,21,44,128,96,93,114,49,73,57,24,86,95,129,33,125,125,173,162,126,88,124,159,110,56,60,53,77,109,64,66,90,73,121,38,84,26,93,123,134,80,105,22,36,168,128,107,21,45,127,94,92,114,48,73,58,22,116,96,102,42,126,126,148,176,123

Secondary structure (DSSP, 8-state):
--HHHHHHHHHHHHHTHHHHHHHHHHHHHHHHHHHHHHHHHHHHH-/--HHHHHHHHHHHHHTHHHHHHHHHHHHHHHHHHHHHHHHHHHHH-